Protein AF-A0A849RG76-F1 (afdb_monomer)

Structure (mmCIF, N/CA/C/O backbone):
data_AF-A0A849RG76-F1
#
_entry.id   AF-A0A849RG76-F1
#
loop_
_atom_site.group_PDB
_atom_site.id
_atom_site.type_symbol
_atom_site.label_atom_id
_atom_site.label_alt_id
_atom_site.label_comp_id
_atom_site.label_asym_id
_atom_site.label_entity_id
_atom_site.label_seq_id
_atom_site.pdbx_PDB_ins_code
_atom_site.Cartn_x
_atom_site.Cartn_y
_atom_site.Cartn_z
_atom_site.occupancy
_atom_site.B_iso_or_equiv
_atom_site.auth_seq_id
_atom_site.auth_comp_id
_atom_site.auth_asym_id
_atom_site.auth_atom_id
_atom_site.pdbx_PDB_model_num
ATOM 1 N N . ASN A 1 1 ? 36.071 19.895 9.319 1.00 78.94 1 ASN A N 1
ATOM 2 C CA . ASN A 1 1 ? 34.876 20.768 9.324 1.00 78.94 1 ASN A CA 1
ATOM 3 C C . ASN A 1 1 ? 34.116 20.577 10.643 1.00 78.94 1 ASN A C 1
ATOM 5 O O . ASN A 1 1 ? 33.453 19.562 10.797 1.00 78.94 1 ASN A O 1
ATOM 9 N N . LYS A 1 2 ? 34.276 21.481 11.624 1.00 87.88 2 LYS A N 1
ATOM 10 C CA . LYS A 1 2 ? 33.709 21.341 12.988 1.00 87.88 2 LYS A CA 1
ATOM 11 C C . LYS A 1 2 ? 32.174 21.415 13.015 1.00 87.88 2 LYS A C 1
ATOM 13 O O . LYS A 1 2 ? 31.546 20.744 13.826 1.00 87.88 2 LYS A O 1
ATOM 18 N N . LEU A 1 3 ? 31.584 22.165 12.085 1.00 92.88 3 LEU A N 1
ATOM 19 C CA . LEU A 1 3 ? 30.138 22.347 11.973 1.00 92.88 3 LEU A CA 1
ATOM 20 C C . LEU A 1 3 ? 29.416 21.043 11.601 1.00 92.88 3 LEU A C 1
ATOM 22 O O . LEU A 1 3 ? 28.392 20.712 12.187 1.00 92.88 3 LEU A O 1
ATOM 26 N N . TYR A 1 4 ? 29.995 20.261 10.685 1.00 94.56 4 TYR A N 1
ATOM 27 C CA . TYR A 1 4 ? 29.471 18.940 10.324 1.00 94.56 4 TYR A CA 1
ATOM 28 C C . TYR A 1 4 ? 29.367 18.009 11.540 1.00 94.56 4 TYR A C 1
ATOM 30 O O . TYR A 1 4 ? 28.341 17.363 11.746 1.00 94.56 4 TYR A O 1
ATOM 38 N N . TYR A 1 5 ? 30.410 17.970 12.375 1.00 94.25 5 TYR A N 1
ATOM 39 C CA . TYR A 1 5 ? 30.406 17.152 13.587 1.00 94.25 5 TYR A CA 1
ATOM 40 C C . TYR A 1 5 ? 29.338 17.618 14.578 1.00 94.25 5 TYR A C 1
ATOM 42 O O . TYR A 1 5 ? 28.605 16.782 15.097 1.00 94.25 5 TYR A O 1
ATOM 50 N N . ALA A 1 6 ? 29.187 18.932 14.774 1.00 94.88 6 ALA A N 1
ATOM 51 C CA . ALA A 1 6 ? 28.143 19.482 15.637 1.00 94.88 6 ALA A CA 1
ATOM 52 C C . ALA A 1 6 ? 26.729 19.071 15.176 1.00 94.88 6 ALA A C 1
ATOM 54 O O . ALA A 1 6 ? 25.943 18.576 15.982 1.00 94.88 6 ALA A O 1
ATOM 55 N N . PHE A 1 7 ? 26.421 19.179 13.877 1.00 96.19 7 PHE A N 1
ATOM 56 C CA . PHE A 1 7 ? 25.126 18.738 13.339 1.00 96.19 7 PHE A CA 1
ATOM 57 C C . PHE A 1 7 ? 24.915 17.227 13.437 1.00 96.19 7 PHE A C 1
ATOM 59 O O . PHE A 1 7 ? 23.801 16.775 13.704 1.00 96.19 7 PHE A O 1
ATOM 66 N N . ARG A 1 8 ? 25.975 16.432 13.256 1.00 95.81 8 ARG A N 1
ATOM 67 C CA . ARG A 1 8 ? 25.897 14.976 13.410 1.00 95.81 8 ARG A CA 1
ATOM 68 C C . ARG A 1 8 ? 25.533 14.581 14.840 1.00 95.81 8 ARG A C 1
ATOM 70 O O . ARG A 1 8 ? 24.670 13.724 15.026 1.00 95.81 8 ARG A O 1
ATOM 77 N N . GLU A 1 9 ? 26.165 15.195 15.840 1.00 96.12 9 GLU A N 1
ATOM 78 C CA . GLU A 1 9 ? 25.850 14.914 17.245 1.00 96.12 9 GLU A CA 1
ATOM 79 C C . GLU A 1 9 ? 24.453 15.432 17.627 1.00 96.12 9 GLU A C 1
ATOM 81 O O . GLU A 1 9 ? 23.701 14.714 18.283 1.00 96.12 9 GLU A O 1
ATOM 86 N N . LEU A 1 10 ? 24.029 16.597 17.120 1.00 96.56 10 LEU A N 1
ATOM 87 C CA . LEU A 1 10 ? 22.649 17.074 17.287 1.00 96.56 10 LEU A CA 1
ATOM 88 C C . LEU A 1 10 ? 21.622 16.080 16.712 1.00 96.56 10 LEU A C 1
ATOM 90 O O . LEU A 1 10 ? 20.618 15.769 17.353 1.00 96.56 10 LEU A O 1
ATOM 94 N N . GLY A 1 11 ? 21.892 15.522 15.527 1.00 96.69 11 GLY A N 1
ATOM 95 C CA . GLY A 1 11 ? 21.054 14.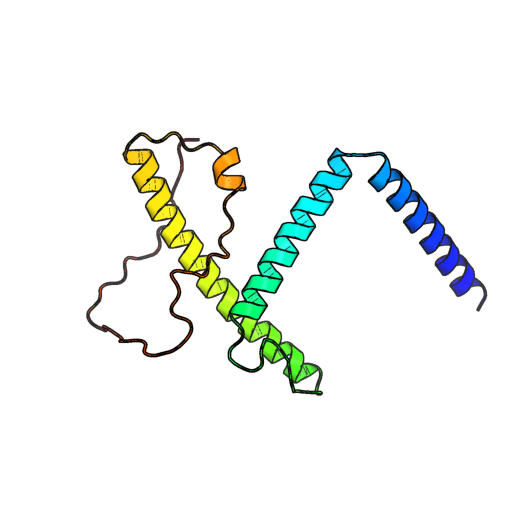485 14.922 1.00 96.69 11 GLY A CA 1
ATOM 96 C C . GLY A 1 11 ? 20.950 13.218 15.780 1.00 96.69 11 GLY A C 1
ATOM 97 O O . GLY A 1 11 ? 19.873 12.628 15.883 1.00 96.69 11 GLY A O 1
ATOM 98 N N . ARG A 1 12 ? 22.041 12.822 16.451 1.00 97.00 12 ARG A N 1
ATOM 99 C CA . ARG A 1 12 ? 22.042 11.699 17.404 1.00 97.00 12 ARG A CA 1
ATOM 100 C C . ARG A 1 12 ? 21.180 11.993 18.629 1.00 97.00 12 ARG A C 1
ATOM 102 O O . ARG A 1 12 ? 20.387 11.134 18.999 1.00 97.00 12 ARG A O 1
ATOM 109 N N . VAL A 1 13 ? 21.270 13.197 19.201 1.00 97.62 13 VAL A N 1
ATOM 110 C CA . VAL A 1 13 ? 20.418 13.617 20.331 1.00 97.62 13 VAL A CA 1
ATOM 111 C C . VAL A 1 13 ? 18.937 13.556 19.949 1.00 97.62 13 VAL A C 1
ATOM 113 O O . VAL A 1 13 ? 18.145 12.955 20.674 1.00 97.62 13 VAL A O 1
ATOM 116 N N . ASN A 1 14 ? 18.569 14.086 18.779 1.00 97.19 14 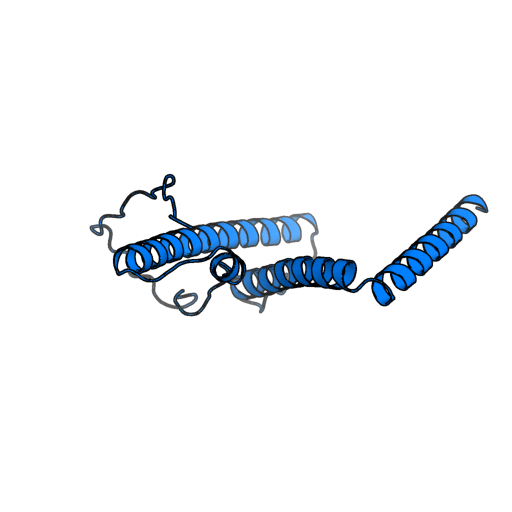ASN A N 1
ATOM 117 C CA . ASN A 1 14 ? 17.191 14.029 18.281 1.00 97.19 14 ASN A CA 1
ATOM 118 C C . ASN A 1 14 ? 16.698 12.587 18.095 1.00 97.19 14 ASN A C 1
ATOM 120 O O . ASN A 1 14 ? 15.579 12.263 18.492 1.00 97.19 14 ASN A O 1
ATOM 124 N N . ARG A 1 15 ? 17.539 11.701 17.541 1.00 96.75 15 ARG A N 1
ATOM 125 C CA . ARG A 1 15 ? 17.215 10.275 17.397 1.00 96.75 15 ARG A CA 1
ATOM 126 C C . ARG A 1 15 ? 16.998 9.608 18.755 1.00 96.75 15 ARG A C 1
ATOM 128 O O . ARG A 1 15 ? 16.029 8.873 18.906 1.00 96.75 15 ARG A O 1
ATOM 135 N N . THR A 1 16 ? 17.862 9.868 19.734 1.00 97.38 16 THR A N 1
ATOM 136 C CA . THR A 1 16 ? 17.722 9.316 21.089 1.00 97.38 16 THR A CA 1
ATOM 137 C C . THR A 1 16 ? 16.440 9.803 21.753 1.00 97.38 16 THR A C 1
ATOM 139 O O . THR A 1 16 ? 15.685 8.989 22.275 1.00 97.38 16 THR A O 1
ATOM 142 N N . LEU A 1 17 ? 16.138 11.103 21.676 1.00 97.44 17 LEU A N 1
ATOM 143 C CA . LEU A 1 17 ? 14.900 11.657 22.225 1.00 97.44 17 LEU A CA 1
ATOM 144 C C . LEU A 1 17 ? 13.662 11.025 21.575 1.00 97.44 17 LEU A C 1
ATOM 146 O O . LEU A 1 17 ? 12.712 10.676 22.271 1.00 97.44 17 LEU A O 1
ATOM 150 N N . PHE A 1 18 ? 13.680 10.846 20.252 1.00 96.50 18 PHE A N 1
ATOM 151 C CA . PHE A 1 18 ? 12.604 10.163 19.541 1.00 96.50 18 PHE A CA 1
ATOM 152 C C . PHE A 1 18 ? 12.453 8.703 19.985 1.00 96.50 18 PHE A C 1
ATOM 154 O O . PHE A 1 18 ? 11.337 8.271 20.249 1.00 96.50 18 PHE A O 1
ATOM 161 N N . LEU A 1 19 ? 13.551 7.952 20.117 1.00 96.69 19 LEU A N 1
ATOM 162 C CA . LEU A 1 19 ? 13.512 6.557 20.568 1.00 96.69 19 LEU A CA 1
ATOM 163 C C . LEU A 1 19 ? 12.962 6.429 21.992 1.00 96.69 19 LEU A C 1
ATOM 165 O O . LEU A 1 19 ? 12.139 5.555 22.247 1.00 96.69 19 LEU A O 1
ATOM 169 N N . LEU A 1 20 ? 13.361 7.319 22.904 1.00 97.00 20 LEU A N 1
ATOM 170 C CA . LEU A 1 20 ? 12.816 7.351 24.263 1.00 97.00 20 LEU A CA 1
ATOM 171 C C . LEU A 1 20 ? 11.309 7.636 24.253 1.00 97.00 20 LEU A C 1
ATOM 173 O O . LEU A 1 20 ? 10.555 6.941 24.931 1.00 97.00 20 LEU A O 1
ATOM 177 N N . LYS A 1 21 ? 10.854 8.594 23.433 1.00 96.12 21 LYS A N 1
ATOM 178 C CA . LYS A 1 21 ? 9.419 8.856 23.233 1.00 96.12 21 LYS A CA 1
ATOM 179 C C . LYS A 1 21 ? 8.694 7.635 22.671 1.00 96.12 21 LYS A C 1
ATOM 181 O O . LYS A 1 21 ? 7.669 7.248 23.209 1.00 96.12 21 LYS A O 1
ATOM 186 N N . TYR A 1 22 ? 9.246 6.993 21.646 1.00 95.75 22 TYR A N 1
ATOM 187 C CA . TYR A 1 22 ? 8.681 5.796 21.018 1.00 95.75 22 TYR A CA 1
ATOM 188 C C . TYR A 1 22 ? 8.538 4.606 21.985 1.00 95.75 22 TYR A C 1
ATOM 190 O O . TYR A 1 22 ? 7.569 3.843 21.928 1.00 95.75 22 TYR A O 1
ATOM 198 N N . ILE A 1 23 ? 9.508 4.429 22.886 1.00 95.50 23 ILE A N 1
ATOM 199 C CA . ILE A 1 23 ? 9.467 3.372 23.904 1.00 95.50 23 ILE A CA 1
ATOM 200 C C . ILE A 1 23 ? 8.437 3.699 24.994 1.00 95.50 23 ILE A C 1
ATOM 202 O O . ILE A 1 23 ? 7.761 2.789 25.468 1.00 95.50 23 ILE A O 1
ATOM 206 N N . ASN A 1 24 ? 8.293 4.968 25.372 1.00 96.88 24 ASN A N 1
ATOM 207 C CA . ASN A 1 24 ? 7.397 5.377 26.453 1.00 96.88 24 ASN A CA 1
ATOM 208 C C . ASN A 1 24 ? 5.929 5.553 26.018 1.00 96.88 24 ASN A C 1
ATOM 210 O O . ASN A 1 24 ? 5.025 5.349 26.821 1.00 96.88 24 ASN A O 1
ATOM 214 N N . ASP A 1 25 ? 5.682 5.936 24.765 1.00 97.19 25 ASP A N 1
ATOM 215 C CA . ASP A 1 25 ? 4.353 6.257 24.241 1.00 97.19 25 ASP A CA 1
ATOM 216 C C . ASP A 1 25 ? 3.815 5.128 23.346 1.00 97.19 25 ASP A C 1
ATOM 218 O O . ASP A 1 25 ? 4.305 4.867 22.241 1.00 97.19 25 ASP A O 1
ATOM 222 N N . VAL A 1 26 ? 2.783 4.442 23.842 1.00 96.44 26 VAL A N 1
ATOM 223 C CA . VAL A 1 26 ? 2.126 3.331 23.142 1.00 96.44 26 VAL A CA 1
ATOM 224 C C . VAL A 1 26 ? 1.316 3.812 21.936 1.00 96.44 26 VAL A C 1
ATOM 226 O O . VAL A 1 26 ? 1.289 3.123 20.917 1.00 96.44 26 VAL A O 1
ATOM 229 N N . GLU A 1 27 ? 0.684 4.981 22.008 1.00 96.38 27 GLU A N 1
ATOM 230 C CA . GLU A 1 27 ? -0.144 5.505 20.917 1.00 96.38 27 GLU A CA 1
ATOM 231 C C . GLU A 1 27 ? 0.726 5.992 19.755 1.00 96.38 27 GLU A C 1
ATOM 233 O O . GLU A 1 27 ? 0.448 5.689 18.588 1.00 96.38 27 GLU A O 1
ATOM 238 N N . LEU A 1 28 ? 1.861 6.630 20.065 1.00 95.44 28 LEU A N 1
ATOM 239 C CA . LEU A 1 28 ? 2.894 6.934 19.072 1.00 95.44 28 LEU A CA 1
ATOM 240 C C . LEU A 1 28 ? 3.363 5.657 18.363 1.00 95.44 28 LEU A C 1
ATOM 242 O O . LEU A 1 28 ? 3.465 5.618 17.134 1.00 95.44 28 LEU A O 1
ATOM 246 N N . ARG A 1 29 ? 3.616 4.590 19.128 1.00 95.81 29 ARG A N 1
ATOM 247 C CA . ARG A 1 29 ? 4.056 3.304 18.582 1.00 95.81 29 ARG A CA 1
ATOM 248 C C . ARG A 1 29 ? 3.009 2.664 17.676 1.00 95.81 29 ARG A C 1
ATOM 250 O O . ARG A 1 29 ? 3.357 2.229 16.581 1.00 95.81 29 ARG A O 1
ATOM 257 N N . LYS A 1 30 ? 1.741 2.621 18.097 1.00 94.38 30 LYS A N 1
ATOM 258 C CA . LYS A 1 30 ? 0.631 2.110 17.274 1.00 94.38 30 LYS A CA 1
ATOM 259 C C . LYS A 1 30 ? 0.516 2.877 15.961 1.00 94.38 30 LYS A C 1
ATOM 261 O O . LYS A 1 30 ? 0.395 2.258 14.909 1.00 94.38 30 LYS A O 1
ATOM 266 N N . THR A 1 31 ? 0.622 4.203 16.015 1.00 93.69 31 THR A N 1
ATOM 267 C CA . THR A 1 31 ? 0.566 5.071 14.831 1.00 93.69 31 THR A CA 1
ATOM 268 C C . THR A 1 31 ? 1.698 4.756 13.854 1.00 93.69 31 THR A C 1
ATOM 270 O O . THR A 1 31 ? 1.462 4.577 12.658 1.00 93.69 31 THR A O 1
ATOM 273 N N . ILE A 1 32 ? 2.928 4.631 14.360 1.00 93.88 32 ILE A N 1
ATOM 274 C CA . ILE A 1 32 ? 4.091 4.275 13.541 1.00 93.88 32 ILE A CA 1
ATOM 275 C C . ILE A 1 32 ? 3.924 2.878 12.946 1.00 93.88 32 ILE A C 1
ATOM 277 O O . ILE A 1 32 ? 4.102 2.722 11.743 1.00 93.88 32 ILE A O 1
ATOM 281 N N . HIS A 1 33 ? 3.518 1.882 13.737 1.00 93.56 33 HIS A N 1
ATOM 282 C CA . HIS A 1 33 ? 3.272 0.536 13.221 1.00 93.56 33 HIS A CA 1
ATOM 283 C C . HIS A 1 33 ? 2.171 0.504 12.161 1.00 93.56 33 HIS A C 1
ATOM 285 O O . HIS A 1 33 ? 2.343 -0.169 11.153 1.00 93.56 33 HIS A O 1
ATOM 291 N N . ALA A 1 34 ? 1.080 1.253 12.323 1.00 91.19 34 ALA A N 1
ATOM 292 C CA . ALA A 1 34 ? 0.034 1.335 11.306 1.00 91.19 34 ALA A CA 1
ATOM 293 C C . ALA A 1 34 ? 0.573 1.906 9.979 1.00 91.19 34 ALA A C 1
ATOM 295 O O . ALA A 1 34 ? 0.308 1.356 8.907 1.00 91.19 34 ALA A O 1
ATOM 296 N N . ALA A 1 35 ? 1.380 2.971 10.040 1.00 91.88 35 ALA A N 1
ATOM 297 C CA . ALA A 1 35 ? 2.012 3.562 8.860 1.00 91.88 35 ALA A CA 1
ATOM 298 C C . ALA A 1 35 ? 3.050 2.627 8.208 1.00 91.88 35 ALA A C 1
ATOM 300 O O . ALA A 1 35 ? 3.103 2.513 6.977 1.00 91.88 35 ALA A O 1
ATOM 301 N N . THR A 1 36 ? 3.846 1.933 9.024 1.00 93.88 36 THR A N 1
ATOM 302 C CA . THR A 1 36 ? 4.812 0.926 8.574 1.00 93.88 36 THR A CA 1
ATOM 303 C C . THR A 1 36 ? 4.105 -0.241 7.898 1.00 93.88 36 THR A C 1
ATOM 305 O O . THR A 1 36 ? 4.402 -0.513 6.741 1.00 93.88 36 THR A O 1
ATOM 308 N N . ASN A 1 37 ? 3.100 -0.842 8.540 1.00 92.81 37 ASN A N 1
ATOM 309 C CA . ASN A 1 37 ? 2.326 -1.956 7.989 1.00 92.81 37 ASN A CA 1
ATOM 310 C C . ASN A 1 37 ? 1.701 -1.602 6.635 1.00 92.81 37 ASN A C 1
ATOM 312 O O . ASN A 1 37 ? 1.712 -2.416 5.717 1.00 92.81 37 ASN A O 1
ATOM 316 N N . LYS A 1 38 ? 1.183 -0.375 6.475 1.00 90.88 38 LYS A N 1
ATOM 317 C CA . LYS A 1 38 ? 0.656 0.097 5.186 1.00 90.88 38 LYS A CA 1
ATOM 318 C C . LYS A 1 38 ? 1.740 0.121 4.103 1.00 90.88 38 LYS A C 1
ATOM 320 O O . LYS A 1 38 ? 1.486 -0.296 2.976 1.00 90.88 38 LYS A O 1
ATOM 325 N N . SER A 1 39 ? 2.929 0.614 4.444 1.00 93.44 39 SER A N 1
ATOM 326 C CA . SER A 1 39 ? 4.056 0.720 3.511 1.00 93.44 39 SER A CA 1
ATOM 327 C C . SER A 1 39 ? 4.638 -0.652 3.160 1.00 93.44 39 SER A C 1
ATOM 329 O O . SER A 1 39 ? 4.925 -0.910 1.996 1.00 93.44 39 SER A O 1
ATOM 331 N N . GLU A 1 40 ? 4.766 -1.545 4.141 1.00 94.56 40 GLU A N 1
ATOM 332 C CA . GLU A 1 40 ? 5.225 -2.926 3.954 1.00 94.56 40 GLU A CA 1
ATOM 333 C C . GLU A 1 40 ? 4.240 -3.725 3.103 1.00 94.56 40 GLU A C 1
ATOM 335 O O . GLU A 1 40 ? 4.635 -4.282 2.084 1.00 94.56 40 GLU A O 1
ATOM 340 N N . ALA A 1 41 ? 2.943 -3.678 3.421 1.00 94.25 41 ALA A N 1
ATOM 341 C CA . ALA A 1 41 ? 1.925 -4.369 2.636 1.00 94.25 41 ALA A CA 1
ATOM 342 C C . ALA A 1 41 ? 1.866 -3.868 1.182 1.00 94.25 41 ALA 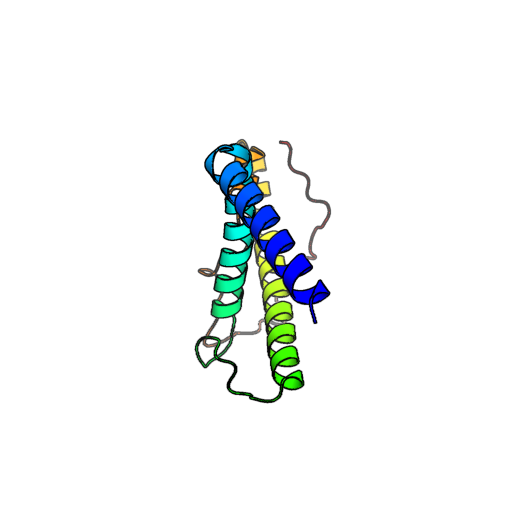A C 1
ATOM 344 O O . ALA A 1 41 ? 1.653 -4.661 0.263 1.00 94.25 41 ALA A O 1
ATOM 345 N N . PHE A 1 42 ? 2.082 -2.567 0.958 1.00 94.19 42 PHE A N 1
ATOM 346 C CA . PHE A 1 42 ? 2.213 -2.019 -0.390 1.00 94.19 42 PHE A CA 1
ATOM 347 C C . PHE A 1 42 ? 3.482 -2.519 -1.094 1.00 94.19 42 PHE A C 1
ATOM 349 O O . PHE A 1 42 ? 3.401 -2.936 -2.246 1.00 94.19 42 PHE A O 1
ATOM 356 N N . ASN A 1 43 ? 4.636 -2.526 -0.423 1.00 92.69 43 ASN A N 1
ATOM 357 C CA . ASN A 1 43 ? 5.886 -3.025 -1.003 1.00 92.69 43 ASN A CA 1
ATOM 358 C C . ASN A 1 43 ? 5.787 -4.512 -1.369 1.00 92.69 43 ASN A C 1
ATOM 360 O O . ASN A 1 43 ? 6.134 -4.880 -2.490 1.00 92.69 43 ASN A O 1
ATOM 364 N N . ASP A 1 44 ? 5.229 -5.340 -0.485 1.00 93.06 44 ASP A N 1
ATOM 365 C CA . ASP A 1 44 ? 4.975 -6.762 -0.737 1.00 93.06 44 ASP A CA 1
ATOM 366 C C . ASP A 1 44 ? 4.028 -6.966 -1.926 1.00 93.06 44 ASP A C 1
ATOM 368 O O . ASP A 1 44 ? 4.156 -7.915 -2.703 1.00 93.06 44 ASP A O 1
ATOM 372 N N . PHE A 1 45 ? 3.041 -6.082 -2.075 1.00 94.44 45 PHE A N 1
ATOM 373 C CA . PHE A 1 45 ? 2.103 -6.108 -3.190 1.00 94.44 45 PHE A CA 1
ATOM 374 C C . PHE A 1 45 ? 2.766 -5.711 -4.513 1.00 94.44 45 PHE A C 1
ATOM 376 O O . PHE A 1 45 ? 2.585 -6.397 -5.517 1.00 94.44 45 PHE A O 1
ATOM 383 N N . VAL A 1 46 ? 3.578 -4.653 -4.513 1.00 93.19 46 VAL A N 1
ATOM 384 C CA . VAL A 1 46 ? 4.350 -4.198 -5.678 1.00 93.19 46 VAL A CA 1
ATOM 385 C C . VAL A 1 46 ? 5.385 -5.245 -6.092 1.00 93.19 46 VAL A C 1
ATOM 387 O O . VAL A 1 46 ? 5.536 -5.511 -7.285 1.00 93.19 46 VAL A O 1
ATOM 390 N N . GLN A 1 47 ? 6.063 -5.883 -5.136 1.00 91.44 47 GLN A N 1
ATOM 391 C CA . GLN A 1 47 ? 6.982 -6.985 -5.416 1.00 91.44 47 GLN A CA 1
ATOM 392 C C . GLN A 1 47 ? 6.240 -8.184 -6.012 1.00 91.44 47 GLN A C 1
ATOM 394 O O . GLN A 1 47 ? 6.700 -8.767 -6.991 1.00 91.44 47 GLN A O 1
ATOM 399 N N . TRP A 1 48 ? 5.063 -8.522 -5.474 1.00 92.19 48 TRP A N 1
ATOM 400 C CA . TRP A 1 48 ? 4.232 -9.583 -6.036 1.00 92.19 48 TRP A CA 1
ATOM 401 C C . TRP A 1 48 ? 3.717 -9.249 -7.439 1.00 92.19 48 TRP A C 1
ATOM 403 O O . TRP A 1 48 ? 3.593 -10.155 -8.245 1.00 92.19 48 TRP A O 1
ATOM 413 N N . LEU A 1 49 ? 3.426 -7.992 -7.770 1.00 91.38 49 LEU A N 1
ATOM 414 C CA . LEU A 1 49 ? 2.995 -7.617 -9.123 1.00 91.38 49 LEU A CA 1
ATOM 415 C C . LEU A 1 49 ? 4.125 -7.626 -10.151 1.00 91.38 49 LEU A C 1
ATOM 417 O O . LEU A 1 49 ? 3.863 -7.756 -11.346 1.00 91.38 49 LEU A O 1
ATOM 421 N N . PHE A 1 50 ? 5.371 -7.504 -9.700 1.00 88.75 50 PHE A N 1
ATOM 422 C CA . PHE A 1 50 ? 6.523 -7.419 -10.581 1.00 88.75 50 PHE A CA 1
ATOM 423 C C . PHE A 1 50 ? 6.624 -8.665 -11.472 1.00 88.75 50 PHE A C 1
ATOM 425 O O . PHE A 1 50 ? 6.647 -9.793 -10.982 1.00 88.75 50 PHE A O 1
ATOM 432 N N . PHE A 1 51 ? 6.667 -8.497 -12.791 1.00 77.31 51 PHE A N 1
ATOM 433 C CA . PHE A 1 51 ? 6.675 -9.625 -13.724 1.00 77.31 51 PHE A CA 1
ATOM 434 C C . PHE A 1 51 ? 8.101 -10.149 -13.958 1.00 77.31 51 PHE A C 1
ATOM 436 O O . PHE A 1 51 ? 8.928 -9.448 -14.535 1.00 77.31 51 PHE A O 1
ATOM 443 N N . GLY A 1 52 ? 8.373 -11.390 -13.536 1.00 71.25 52 GLY A N 1
ATOM 444 C CA . GLY A 1 52 ? 9.685 -12.040 -13.676 1.00 71.25 52 GLY A CA 1
ATOM 445 C C . GLY A 1 52 ? 10.762 -11.512 -12.713 1.00 71.25 52 GLY A C 1
ATOM 446 O O . GLY A 1 52 ? 10.695 -10.389 -12.228 1.00 71.25 52 GLY A O 1
ATOM 447 N N . GLY A 1 53 ? 11.763 -12.341 -12.400 1.00 68.31 53 GLY A N 1
ATOM 448 C CA . GLY A 1 53 ? 12.938 -11.926 -11.618 1.00 68.31 53 GLY A CA 1
ATOM 449 C C . GLY A 1 53 ? 12.690 -11.578 -10.142 1.00 68.31 53 GLY A C 1
ATOM 450 O O . GLY A 1 53 ? 13.513 -10.880 -9.567 1.00 68.31 53 GLY A O 1
ATOM 451 N N . ASP A 1 54 ? 11.580 -12.010 -9.532 1.00 71.38 54 ASP A N 1
ATOM 452 C CA . ASP A 1 54 ? 11.263 -11.842 -8.095 1.00 71.38 54 ASP A CA 1
ATOM 453 C C . ASP A 1 54 ? 11.345 -10.399 -7.545 1.00 71.38 54 ASP A C 1
ATOM 455 O O . ASP A 1 54 ? 11.553 -10.169 -6.350 1.00 71.38 54 ASP A O 1
ATOM 459 N N . GLY A 1 55 ? 11.154 -9.403 -8.418 1.00 70.44 55 GLY A N 1
ATOM 460 C CA . GLY A 1 55 ? 11.283 -7.983 -8.068 1.00 70.44 55 GLY A CA 1
ATOM 461 C C . GLY A 1 55 ? 12.709 -7.432 -8.160 1.00 70.44 55 GLY A C 1
ATOM 462 O O . GLY A 1 55 ? 12.951 -6.287 -7.775 1.00 70.44 55 GLY A O 1
ATOM 463 N N . ILE A 1 56 ? 13.658 -8.215 -8.676 1.00 78.75 56 ILE A N 1
ATOM 464 C CA . ILE A 1 56 ? 15.042 -7.800 -8.888 1.00 78.75 56 ILE A CA 1
ATOM 465 C C . ILE A 1 56 ? 15.124 -6.956 -10.159 1.00 78.75 56 ILE A C 1
ATOM 467 O O . ILE A 1 56 ? 14.864 -7.412 -11.272 1.00 78.75 56 ILE A O 1
ATOM 471 N N . ILE A 1 57 ? 15.553 -5.707 -9.995 1.00 82.19 57 ILE A N 1
ATOM 472 C CA . ILE A 1 57 ? 15.856 -4.823 -11.116 1.00 82.19 57 ILE A CA 1
ATOM 473 C C . ILE A 1 57 ? 17.289 -5.120 -11.569 1.00 82.19 57 ILE A C 1
ATOM 475 O O . ILE A 1 57 ? 18.244 -4.674 -10.939 1.00 82.19 57 ILE A O 1
ATOM 479 N N . ALA A 1 58 ? 17.433 -5.880 -12.657 1.00 78.88 58 ALA A N 1
ATOM 480 C CA . ALA A 1 58 ? 18.736 -6.276 -13.210 1.00 78.88 58 ALA A CA 1
ATOM 481 C C . ALA A 1 58 ? 19.541 -5.105 -13.812 1.00 78.88 58 ALA A C 1
ATOM 483 O O . ALA A 1 58 ? 20.741 -5.218 -14.049 1.00 78.88 58 ALA A O 1
ATOM 484 N N . GLU A 1 59 ? 18.881 -3.977 -14.061 1.00 80.75 59 GLU A N 1
ATOM 485 C CA . GLU A 1 59 ? 19.468 -2.799 -14.688 1.00 80.75 59 GLU A CA 1
ATOM 486 C C . GLU A 1 59 ? 20.315 -1.981 -13.699 1.00 80.75 59 GLU A C 1
ATOM 488 O O . GLU A 1 59 ? 19.874 -1.683 -12.587 1.00 80.75 59 GLU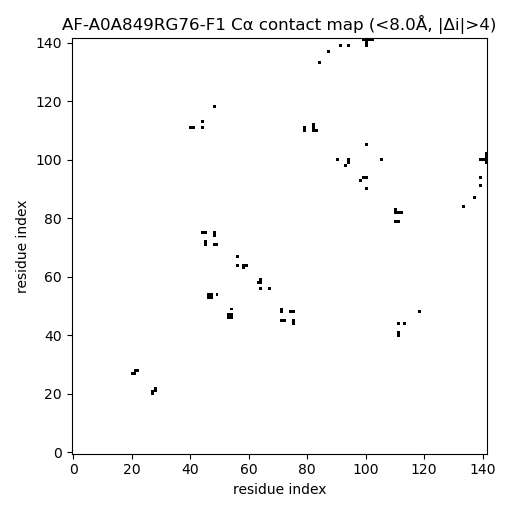 A O 1
ATOM 493 N N . ASN A 1 60 ? 21.516 -1.561 -14.109 1.00 84.62 60 ASN A N 1
ATOM 494 C CA . ASN A 1 60 ? 22.442 -0.779 -13.275 1.00 84.62 60 ASN A CA 1
ATOM 495 C C . ASN A 1 60 ? 22.311 0.738 -13.526 1.00 84.62 60 ASN A C 1
ATOM 497 O O . ASN A 1 60 ? 22.795 1.580 -12.766 1.00 84.62 60 ASN A O 1
ATOM 501 N N . ILE A 1 61 ? 21.600 1.124 -14.582 1.00 92.44 61 ILE A N 1
ATOM 502 C CA . ILE A 1 61 ? 21.386 2.522 -14.929 1.00 92.44 61 ILE A CA 1
ATOM 503 C C . ILE A 1 61 ? 20.240 3.121 -14.097 1.00 92.44 61 ILE A C 1
ATOM 505 O O . ILE A 1 61 ? 19.074 2.742 -14.208 1.00 92.44 61 ILE A O 1
ATOM 509 N N . ARG A 1 62 ? 20.550 4.147 -13.289 1.00 87.94 62 ARG A N 1
ATOM 510 C CA . ARG A 1 62 ? 19.595 4.783 -12.354 1.00 87.94 62 ARG A CA 1
ATOM 511 C C . ARG A 1 62 ? 18.290 5.262 -12.989 1.00 87.94 62 ARG A C 1
ATOM 513 O O . ARG A 1 62 ? 17.244 5.185 -12.346 1.00 87.94 62 ARG A O 1
ATOM 520 N N . HIS A 1 63 ? 18.333 5.820 -14.198 1.00 91.69 63 HIS A N 1
ATOM 521 C CA . HIS A 1 63 ? 17.118 6.334 -14.835 1.00 91.69 63 HIS A CA 1
ATOM 522 C C . HIS A 1 63 ? 16.214 5.206 -15.346 1.00 91.69 63 HIS A C 1
ATOM 524 O O . HIS A 1 63 ? 14.995 5.332 -15.249 1.00 91.69 63 HIS A O 1
ATOM 530 N N . GLU A 1 64 ? 16.789 4.090 -15.790 1.00 89.81 64 GLU A N 1
ATOM 531 C CA . GLU A 1 6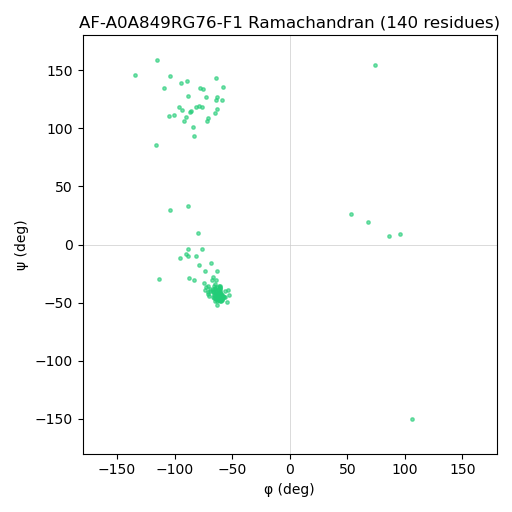4 ? 16.042 2.897 -16.184 1.00 89.81 64 GLU A CA 1
ATOM 532 C C . GLU A 1 64 ? 15.430 2.190 -14.966 1.00 89.81 64 GLU A C 1
ATOM 534 O O . GLU A 1 64 ? 14.235 1.899 -14.969 1.00 89.81 64 GLU A O 1
ATOM 539 N N . GLN A 1 65 ? 16.171 2.063 -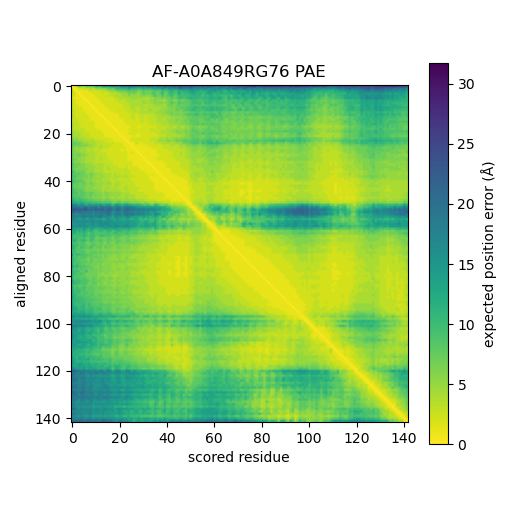13.854 1.00 89.25 65 GLN A N 1
ATOM 540 C CA . GLN A 1 65 ? 15.615 1.572 -12.581 1.00 89.25 65 GLN A CA 1
ATOM 541 C C . GLN A 1 65 ? 14.364 2.364 -12.162 1.00 89.25 65 GLN A C 1
ATOM 543 O O . GLN A 1 65 ? 13.351 1.794 -11.757 1.00 89.25 65 GLN A O 1
ATOM 548 N N . ARG A 1 66 ? 14.400 3.698 -12.298 1.00 90.81 66 ARG A N 1
ATOM 549 C CA . ARG A 1 66 ? 13.242 4.554 -11.992 1.00 90.81 66 ARG A CA 1
ATOM 550 C C . ARG A 1 66 ? 12.059 4.302 -12.921 1.00 90.81 66 ARG A C 1
ATOM 552 O O . ARG A 1 66 ? 10.929 4.394 -12.451 1.00 90.81 66 ARG A O 1
ATOM 559 N N . LYS A 1 67 ? 12.284 4.0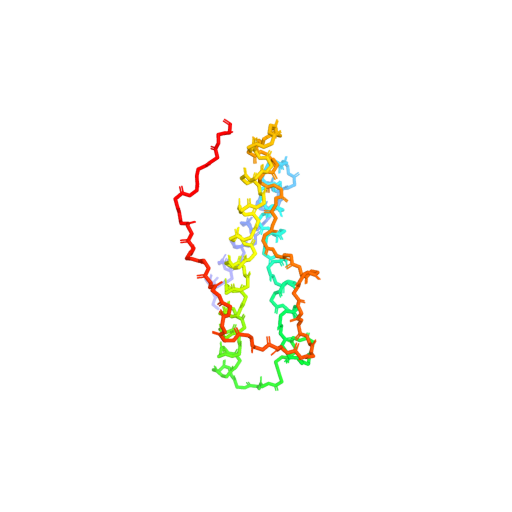33 -14.212 1.00 91.38 67 LYS A N 1
ATOM 560 C CA . LYS A 1 67 ? 11.200 3.709 -15.154 1.00 91.38 67 LYS A CA 1
ATOM 561 C C . LYS A 1 67 ? 10.509 2.416 -14.738 1.00 91.38 67 LYS A C 1
ATOM 563 O O . LYS A 1 67 ? 9.294 2.417 -14.583 1.00 91.38 67 LYS A O 1
ATOM 568 N N . VAL A 1 68 ? 11.289 1.372 -14.464 1.00 90.25 68 VAL A N 1
ATOM 569 C CA . VAL A 1 68 ? 10.787 0.071 -13.999 1.00 90.25 68 VAL A CA 1
ATOM 570 C C . VAL A 1 68 ? 9.922 0.231 -12.744 1.00 90.25 68 VAL A C 1
ATOM 572 O O . VAL A 1 68 ? 8.781 -0.225 -12.723 1.00 90.25 68 VAL A O 1
ATOM 575 N N . ILE A 1 69 ? 10.410 0.962 -11.734 1.00 91.00 69 ILE A N 1
ATOM 576 C CA . ILE A 1 69 ? 9.650 1.231 -10.500 1.00 91.00 69 ILE A CA 1
ATOM 577 C C . ILE A 1 69 ? 8.340 1.968 -10.808 1.00 91.00 69 ILE A C 1
ATOM 579 O O . ILE A 1 69 ? 7.278 1.569 -10.335 1.00 91.00 69 ILE A O 1
ATOM 583 N N . LYS A 1 70 ? 8.392 3.033 -11.618 1.00 93.19 70 LYS A N 1
ATOM 584 C CA . LYS A 1 70 ? 7.206 3.836 -11.951 1.00 93.19 70 LYS A CA 1
ATOM 585 C C . LYS A 1 70 ? 6.150 3.035 -12.707 1.00 93.19 70 LYS A C 1
ATOM 587 O O . LYS A 1 70 ? 4.972 3.158 -12.387 1.00 93.19 70 LYS A O 1
ATOM 592 N N . TYR A 1 71 ? 6.553 2.220 -13.679 1.00 92.81 71 TYR A N 1
ATOM 593 C CA . TYR A 1 71 ? 5.618 1.375 -14.420 1.00 92.81 71 TYR A CA 1
ATOM 594 C C . TYR A 1 71 ? 5.007 0.297 -13.530 1.00 92.81 71 TYR A C 1
ATOM 596 O O . TYR A 1 71 ? 3.799 0.087 -13.584 1.00 92.81 71 TYR A O 1
ATOM 604 N N . ASN A 1 72 ? 5.794 -0.313 -12.640 1.00 92.75 72 ASN A N 1
ATOM 605 C CA . ASN A 1 72 ? 5.246 -1.275 -11.690 1.00 92.75 72 ASN A CA 1
ATOM 606 C C . ASN A 1 72 ? 4.250 -0.614 -10.717 1.00 92.75 72 ASN A C 1
ATOM 608 O O . ASN A 1 72 ? 3.184 -1.158 -10.447 1.00 92.75 72 ASN A O 1
ATOM 612 N N . HIS A 1 73 ? 4.538 0.606 -10.249 1.00 94.69 73 HIS A N 1
ATOM 613 C CA . HIS A 1 73 ? 3.599 1.380 -9.430 1.00 94.69 73 HIS A CA 1
ATOM 614 C C . HIS A 1 73 ? 2.315 1.736 -10.189 1.00 94.69 73 HIS A C 1
ATOM 616 O O . HIS A 1 73 ? 1.238 1.733 -9.596 1.00 94.69 73 HIS A O 1
ATOM 622 N N . LEU A 1 74 ? 2.402 2.028 -11.491 1.00 96.00 74 LEU A N 1
ATOM 623 C CA . LEU A 1 74 ? 1.222 2.267 -12.321 1.00 96.00 74 LEU A CA 1
ATOM 624 C C . LEU A 1 74 ? 0.329 1.021 -12.369 1.00 96.00 74 LEU A C 1
ATOM 626 O O . LEU A 1 74 ? -0.868 1.127 -12.111 1.00 96.00 74 LEU A O 1
ATOM 630 N N . VAL A 1 75 ? 0.911 -0.156 -12.620 1.00 93.56 75 VAL A N 1
ATOM 631 C CA . VAL A 1 75 ? 0.186 -1.438 -12.585 1.00 93.56 75 VAL A CA 1
ATOM 632 C C . VAL A 1 75 ? -0.422 -1.687 -11.205 1.00 93.56 75 VAL A C 1
ATOM 634 O O . VAL A 1 75 ? -1.604 -2.013 -11.110 1.00 93.56 75 VAL A O 1
ATOM 637 N N . ALA A 1 76 ? 0.335 -1.444 -10.133 1.00 95.19 76 ALA A N 1
ATOM 638 C CA . ALA A 1 76 ? -0.164 -1.573 -8.769 1.00 95.19 76 ALA A CA 1
ATOM 639 C C . ALA A 1 76 ? -1.376 -0.685 -8.497 1.00 95.19 76 ALA A C 1
ATOM 641 O O . ALA A 1 76 ? -2.371 -1.168 -7.964 1.00 95.19 76 ALA A O 1
ATOM 642 N N . ASN A 1 77 ? -1.339 0.577 -8.919 1.00 96.19 77 ASN A N 1
ATOM 643 C CA . ASN A 1 77 ? -2.464 1.490 -8.751 1.00 96.19 77 ASN A CA 1
ATOM 644 C C . ASN A 1 77 ? -3.699 1.050 -9.549 1.00 96.19 77 ASN A C 1
ATOM 646 O O . ASN A 1 77 ? -4.810 1.147 -9.032 1.00 96.19 77 ASN A O 1
ATOM 650 N N . MET A 1 78 ? -3.523 0.526 -10.768 1.00 94.81 78 MET A N 1
ATOM 651 C CA . MET A 1 78 ? -4.635 -0.012 -11.564 1.00 94.81 78 MET A CA 1
ATOM 652 C C . MET A 1 78 ? -5.294 -1.213 -10.876 1.00 94.81 78 MET A C 1
ATOM 654 O O . MET A 1 78 ? -6.518 -1.283 -10.777 1.00 94.81 78 MET A O 1
ATOM 658 N N . VAL A 1 79 ? -4.491 -2.131 -10.338 1.00 94.88 79 VAL A N 1
ATOM 659 C CA . VAL A 1 79 ? -4.996 -3.312 -9.625 1.00 94.88 79 VAL A CA 1
ATOM 660 C C . VAL A 1 79 ? -5.647 -2.916 -8.295 1.00 94.88 79 VAL A C 1
ATOM 662 O O . VAL A 1 79 ? -6.704 -3.436 -7.950 1.00 94.88 79 VAL A O 1
ATOM 665 N N . ILE A 1 80 ? -5.065 -1.961 -7.561 1.00 95.88 80 ILE A N 1
ATOM 666 C CA . ILE A 1 80 ? -5.656 -1.402 -6.335 1.00 95.88 80 ILE A CA 1
ATOM 667 C C . ILE A 1 80 ? -7.023 -0.795 -6.639 1.00 95.88 80 ILE A C 1
ATOM 669 O O . ILE A 1 80 ? -7.972 -1.065 -5.910 1.00 95.88 80 ILE A O 1
ATOM 673 N N . LEU A 1 81 ? -7.145 -0.017 -7.717 1.00 94.44 81 LEU A N 1
ATOM 674 C CA . LEU A 1 81 ? -8.419 0.566 -8.127 1.00 94.44 81 LEU A CA 1
ATOM 675 C C . LEU A 1 81 ? -9.461 -0.519 -8.424 1.00 94.44 81 LEU A C 1
ATOM 677 O O . LEU A 1 81 ? -10.585 -0.432 -7.934 1.00 94.44 81 LEU A O 1
ATOM 681 N N . HIS A 1 82 ? -9.077 -1.563 -9.164 1.00 92.88 82 HIS A N 1
ATOM 682 C CA . HIS A 1 82 ? -9.950 -2.706 -9.424 1.00 92.88 82 HIS A CA 1
ATOM 683 C C . HIS A 1 82 ? -10.402 -3.386 -8.122 1.00 92.88 82 HIS A C 1
ATOM 685 O O . HIS A 1 82 ? -11.597 -3.611 -7.927 1.00 92.88 82 HIS A O 1
ATOM 691 N N . ASN A 1 83 ? -9.469 -3.650 -7.204 1.00 94.75 83 ASN A N 1
ATOM 692 C CA . ASN A 1 83 ? -9.762 -4.270 -5.915 1.00 94.75 83 ASN A CA 1
ATOM 693 C C . ASN A 1 83 ? -10.716 -3.415 -5.080 1.00 94.75 83 ASN A C 1
ATOM 695 O O . ASN A 1 83 ? -11.712 -3.935 -4.589 1.00 94.75 83 ASN A O 1
ATOM 699 N N . VAL A 1 84 ? -10.455 -2.110 -4.957 1.00 93.56 84 VAL A N 1
ATOM 700 C CA . VAL A 1 84 ? -11.335 -1.181 -4.235 1.00 93.56 84 VAL A CA 1
ATOM 701 C C . VAL A 1 84 ? -12.724 -1.169 -4.862 1.00 93.56 84 VAL A C 1
ATOM 703 O O . VAL A 1 84 ? -13.706 -1.287 -4.141 1.00 93.56 84 VAL A O 1
ATOM 706 N N . HIS A 1 85 ? -12.827 -1.087 -6.189 1.00 92.50 85 HIS A N 1
ATOM 707 C CA . HIS A 1 85 ? -14.120 -1.077 -6.864 1.00 92.50 85 HIS A CA 1
ATOM 708 C C . HIS A 1 85 ? -14.932 -2.354 -6.585 1.00 92.50 85 HIS A C 1
ATOM 710 O O . HIS A 1 85 ? -16.091 -2.265 -6.177 1.00 92.50 85 HIS A O 1
ATOM 716 N N . GLN A 1 86 ? -14.325 -3.536 -6.735 1.00 91.69 86 GLN A N 1
ATOM 717 C CA . GLN A 1 86 ? -15.002 -4.808 -6.457 1.00 91.69 86 GLN A CA 1
ATOM 718 C C . GLN A 1 86 ? -15.359 -4.960 -4.974 1.00 91.69 86 GLN A C 1
ATOM 720 O O . GLN A 1 86 ? -16.480 -5.344 -4.646 1.00 91.69 86 GLN A O 1
ATOM 725 N N . MET A 1 87 ? -14.442 -4.603 -4.069 1.00 92.81 87 MET A N 1
ATOM 726 C CA . MET A 1 87 ? -14.692 -4.633 -2.626 1.00 92.81 87 MET A CA 1
ATOM 727 C C . MET A 1 87 ? -15.856 -3.718 -2.247 1.00 92.81 87 MET A C 1
ATOM 729 O O . MET A 1 87 ? -16.736 -4.141 -1.508 1.00 92.81 87 MET A O 1
ATOM 733 N N . THR A 1 88 ? -15.910 -2.503 -2.792 1.00 92.50 88 THR A N 1
ATOM 734 C CA . THR A 1 88 ? -17.012 -1.562 -2.564 1.00 92.50 88 THR A CA 1
ATOM 735 C C . THR A 1 88 ? -18.353 -2.135 -3.024 1.00 92.50 88 THR A C 1
ATOM 737 O O . THR A 1 88 ? -19.335 -2.019 -2.293 1.00 92.50 88 THR A O 1
ATOM 740 N N . LYS A 1 89 ? -18.406 -2.803 -4.189 1.00 91.88 89 LYS A N 1
ATOM 741 C CA . LYS A 1 89 ? -19.631 -3.468 -4.670 1.00 91.88 89 LYS A CA 1
ATOM 742 C C . LYS A 1 89 ? -20.101 -4.555 -3.701 1.00 91.88 89 LYS A C 1
ATOM 744 O O . LYS A 1 89 ? -21.270 -4.564 -3.324 1.00 91.88 89 LYS A O 1
ATOM 749 N N . VAL A 1 90 ? -19.193 -5.434 -3.273 1.00 92.50 90 VAL A N 1
ATOM 750 C CA . VAL A 1 90 ? -19.514 -6.529 -2.342 1.00 92.50 90 VAL A CA 1
ATOM 751 C C . VAL A 1 90 ? -19.945 -5.986 -0.981 1.00 92.50 90 VAL A C 1
ATOM 753 O O . VAL A 1 90 ? -20.970 -6.404 -0.457 1.00 92.50 90 VAL A O 1
ATOM 756 N N . LEU A 1 91 ? -19.222 -5.008 -0.430 1.00 93.00 91 LEU A N 1
ATOM 757 C CA . LEU A 1 91 ? -19.575 -4.388 0.848 1.00 93.00 91 LEU A CA 1
ATOM 758 C C . LEU A 1 91 ? -20.956 -3.729 0.789 1.00 93.00 91 LEU A C 1
ATOM 760 O O . LEU A 1 91 ? -21.747 -3.892 1.714 1.00 93.00 91 LEU A O 1
ATOM 764 N N . LYS A 1 92 ? -21.289 -3.025 -0.300 1.00 91.88 92 LYS A N 1
ATOM 765 C CA . LYS A 1 92 ? -22.614 -2.407 -0.430 1.00 91.88 92 LYS A CA 1
ATOM 766 C C . LYS A 1 92 ? -23.725 -3.452 -0.548 1.00 91.88 92 LYS A C 1
ATOM 768 O O . LYS A 1 92 ? -24.778 -3.268 0.054 1.00 91.88 92 LYS A O 1
ATOM 773 N N . ALA A 1 93 ? -23.487 -4.554 -1.262 1.00 92.81 93 ALA A N 1
ATOM 774 C CA . ALA A 1 93 ? -24.422 -5.678 -1.298 1.00 92.81 93 ALA A CA 1
ATOM 775 C C . ALA A 1 93 ? -24.654 -6.259 0.108 1.00 92.81 93 ALA A C 1
ATOM 777 O O . ALA A 1 93 ? -25.799 -6.382 0.527 1.00 92.81 93 ALA A O 1
ATOM 778 N N . MET A 1 94 ? -23.587 -6.481 0.885 1.00 93.50 94 MET A N 1
ATOM 779 C CA . MET A 1 94 ? -23.694 -6.950 2.273 1.00 93.50 94 MET A CA 1
ATOM 780 C C . MET A 1 94 ? -24.472 -5.969 3.166 1.00 93.50 94 MET A C 1
ATOM 782 O O . MET A 1 94 ? -25.300 -6.385 3.971 1.00 93.50 94 MET A O 1
ATOM 786 N N . GLN A 1 95 ? -24.257 -4.660 3.020 1.00 92.38 95 GLN A N 1
ATOM 787 C CA . GLN A 1 95 ? -25.042 -3.666 3.758 1.00 92.38 95 GLN A CA 1
ATOM 788 C C . GLN A 1 95 ? -26.535 -3.747 3.408 1.00 92.38 95 GLN A C 1
ATOM 790 O O . GLN A 1 95 ? -27.378 -3.700 4.301 1.00 92.38 95 GLN A O 1
ATOM 795 N N . ASN A 1 96 ? -26.865 -3.922 2.125 1.00 92.19 96 ASN A N 1
ATOM 796 C CA . ASN A 1 96 ? -28.249 -4.073 1.666 1.00 92.19 96 ASN A CA 1
ATOM 797 C C . ASN A 1 96 ? -28.897 -5.380 2.160 1.00 92.19 96 ASN A C 1
ATOM 799 O O . ASN A 1 96 ? -30.110 -5.429 2.342 1.00 92.19 96 ASN A O 1
ATOM 803 N N . GLU A 1 97 ? -28.101 -6.422 2.404 1.00 94.69 97 GLU A N 1
ATOM 804 C CA . GLU A 1 97 ? -28.535 -7.681 3.029 1.00 94.69 97 GLU A CA 1
ATOM 805 C C . GLU A 1 97 ? -28.738 -7.564 4.554 1.00 94.69 97 GLU A C 1
ATOM 807 O O . GLU A 1 97 ? -29.206 -8.506 5.191 1.00 94.69 97 GLU A O 1
ATOM 812 N N . GLY A 1 98 ? -28.429 -6.405 5.149 1.00 91.25 98 GLY A N 1
ATOM 813 C CA . GLY A 1 98 ? -28.642 -6.117 6.569 1.00 91.25 98 GLY A CA 1
ATOM 814 C C . GLY A 1 98 ? -27.421 -6.350 7.462 1.00 91.25 98 GLY A C 1
ATOM 815 O O . GLY A 1 98 ? -27.544 -6.283 8.686 1.00 91.25 98 GLY A O 1
ATOM 816 N N . TYR A 1 99 ? -26.237 -6.601 6.893 1.00 90.81 99 TYR A N 1
ATOM 817 C CA . TYR A 1 99 ? -25.005 -6.669 7.679 1.00 90.81 99 TYR A CA 1
ATOM 818 C C . TYR A 1 99 ? -24.581 -5.269 8.144 1.00 90.81 99 TYR A C 1
ATOM 820 O O . TYR A 1 99 ? -24.412 -4.353 7.339 1.00 90.81 99 TYR A O 1
ATOM 828 N N . ALA A 1 100 ? -24.351 -5.112 9.450 1.00 86.44 100 ALA A N 1
ATOM 829 C CA . ALA A 1 100 ? -23.833 -3.870 10.016 1.00 86.44 100 ALA A CA 1
ATOM 830 C C . ALA A 1 100 ? -22.357 -3.680 9.626 1.00 86.44 100 ALA A C 1
ATOM 832 O O . ALA A 1 100 ? -21.473 -4.387 10.117 1.00 86.44 100 ALA A O 1
ATOM 833 N N . LEU A 1 101 ? -22.090 -2.716 8.746 1.00 87.81 101 LEU A N 1
ATOM 834 C CA . LEU A 1 101 ? -20.737 -2.259 8.445 1.00 87.81 101 LEU A CA 1
ATOM 835 C C . LEU A 1 101 ? -20.369 -1.146 9.421 1.00 87.81 101 LEU A C 1
ATOM 837 O O . LEU A 1 101 ? -21.100 -0.173 9.539 1.00 87.81 101 LEU A O 1
ATOM 841 N N . ASN A 1 102 ? -19.230 -1.275 10.097 1.00 87.62 102 ASN A N 1
ATOM 842 C CA . ASN A 1 102 ? -18.694 -0.221 10.950 1.00 87.62 102 ASN A CA 1
ATOM 843 C C . ASN A 1 102 ? -17.363 0.303 10.393 1.00 87.62 102 ASN A C 1
ATOM 845 O O . ASN A 1 102 ? -16.663 -0.370 9.631 1.00 87.62 102 ASN A O 1
ATOM 849 N N . GLU A 1 103 ? -16.990 1.515 10.797 1.00 86.81 103 GLU A N 1
ATOM 850 C CA . GLU A 1 103 ? -15.751 2.153 10.340 1.00 86.81 103 GLU A CA 1
ATOM 851 C C . GLU A 1 103 ? -14.505 1.331 10.719 1.00 86.81 103 GLU A C 1
ATOM 853 O O . GLU A 1 103 ? -13.555 1.221 9.946 1.00 86.81 103 GLU A O 1
ATOM 858 N N . GLN A 1 104 ? -14.524 0.678 11.885 1.00 86.75 104 GLN A N 1
ATOM 859 C CA . GLN A 1 104 ? -13.420 -0.164 12.355 1.00 86.75 104 GLN A CA 1
ATOM 860 C C . GLN A 1 104 ? -13.155 -1.361 11.430 1.00 86.75 104 GLN A C 1
ATOM 862 O O . GLN A 1 104 ? -11.996 -1.686 11.169 1.00 86.75 104 GLN A O 1
ATOM 867 N N . LEU A 1 105 ? -14.206 -1.993 10.904 1.00 86.56 105 LEU A N 1
ATOM 868 C CA . LEU A 1 105 ? -14.110 -3.094 9.951 1.00 86.56 105 LEU A CA 1
ATOM 869 C C . LEU A 1 105 ? -13.518 -2.606 8.632 1.00 86.56 105 LEU A C 1
ATOM 871 O O . LEU A 1 105 ? -12.597 -3.235 8.111 1.00 86.56 105 LEU A O 1
ATOM 875 N N . LEU A 1 106 ? -14.004 -1.472 8.120 1.00 87.81 106 LEU A N 1
ATOM 876 C CA . LEU A 1 106 ? -13.489 -0.881 6.885 1.00 87.81 106 LEU A CA 1
ATOM 877 C C . LEU A 1 106 ? -12.009 -0.504 7.016 1.00 87.81 106 LEU A C 1
ATOM 879 O O . LEU A 1 106 ? -11.223 -0.793 6.115 1.00 87.81 106 LEU A O 1
ATOM 883 N N . ASN A 1 107 ? -11.604 0.032 8.168 1.00 86.25 107 ASN A N 1
ATOM 884 C CA . ASN A 1 107 ? -10.209 0.358 8.470 1.00 86.25 107 ASN A CA 1
ATOM 885 C C . ASN A 1 107 ? -9.289 -0.876 8.504 1.00 86.25 107 ASN A C 1
ATOM 887 O O . ASN A 1 107 ? -8.082 -0.749 8.298 1.00 86.25 107 ASN A O 1
ATOM 891 N N . GLY A 1 108 ? -9.838 -2.073 8.733 1.00 85.94 108 GLY A N 1
ATOM 892 C CA . GLY A 1 108 ? -9.101 -3.338 8.677 1.00 85.94 108 GLY A CA 1
ATOM 893 C C . GLY A 1 108 ? -8.911 -3.903 7.264 1.00 85.94 108 GLY A C 1
ATOM 894 O O . GLY A 1 108 ? -8.161 -4.866 7.079 1.00 85.94 108 GLY A O 1
ATOM 895 N N . LEU A 1 109 ? -9.576 -3.343 6.251 1.00 89.44 109 LEU A N 1
ATOM 896 C CA . LEU A 1 109 ? -9.530 -3.851 4.884 1.00 89.44 109 LEU A CA 1
ATOM 897 C C . LEU A 1 109 ? -8.447 -3.149 4.061 1.00 89.44 109 LEU A C 1
ATOM 899 O O . LEU A 1 109 ? -8.532 -1.968 3.743 1.00 89.44 109 LEU A O 1
ATOM 903 N N . ALA A 1 110 ? -7.443 -3.917 3.636 1.00 90.69 110 ALA A N 1
ATOM 904 C CA . ALA A 1 110 ? -6.451 -3.456 2.670 1.00 90.69 110 ALA A CA 1
ATOM 905 C C . ALA A 1 110 ? -6.842 -3.859 1.233 1.00 90.69 110 ALA A C 1
ATOM 907 O O . ALA A 1 110 ? -7.228 -5.015 1.012 1.00 90.69 110 ALA A O 1
ATOM 908 N N . PRO A 1 111 ? -6.656 -2.974 0.234 1.00 92.69 111 PRO A N 1
ATOM 909 C CA . PRO A 1 111 ? -6.942 -3.267 -1.171 1.00 92.69 111 PRO A CA 1
ATOM 910 C C . PRO A 1 111 ? -5.840 -4.093 -1.859 1.00 92.69 111 PRO A C 1
ATOM 912 O O . PRO A 1 111 ? -5.863 -4.274 -3.071 1.00 92.69 111 PRO A O 1
ATOM 915 N N . TYR A 1 112 ? -4.866 -4.620 -1.114 1.00 94.38 112 TYR A N 1
ATOM 916 C CA . TYR A 1 112 ? -3.714 -5.374 -1.631 1.00 94.38 112 TYR A CA 1
ATOM 917 C C . TYR A 1 112 ? -3.996 -6.883 -1.774 1.00 94.38 112 TYR A C 1
ATOM 919 O O . TYR A 1 112 ? -3.129 -7.727 -1.533 1.00 94.38 112 TYR A O 1
ATOM 927 N N . ARG A 1 113 ? -5.242 -7.247 -2.105 1.00 91.56 113 ARG A N 1
ATOM 928 C CA . ARG A 1 113 ? -5.685 -8.643 -2.244 1.00 91.56 113 ARG A CA 1
ATOM 929 C C . ARG A 1 113 ? -5.164 -9.232 -3.561 1.00 91.56 113 ARG A C 1
ATOM 931 O O . ARG A 1 113 ? -5.249 -8.584 -4.599 1.00 91.56 113 ARG A O 1
ATOM 938 N N . LYS A 1 114 ? -4.609 -10.447 -3.488 1.00 92.94 114 LYS A N 1
ATOM 939 C CA . LYS A 1 114 ? -3.861 -11.101 -4.583 1.00 92.94 114 LYS A CA 1
ATOM 940 C C . LYS A 1 114 ? -4.549 -12.349 -5.147 1.00 92.94 114 LYS A C 1
ATOM 942 O O . LYS A 1 114 ? -4.377 -12.659 -6.316 1.00 92.94 114 LYS A O 1
ATOM 947 N N . HIS A 1 115 ? -5.319 -13.064 -4.325 1.00 90.31 115 HIS A N 1
ATOM 948 C CA . HIS A 1 115 ? -5.801 -14.416 -4.642 1.00 90.31 115 HIS A CA 1
ATOM 949 C C . HIS A 1 115 ? -6.738 -14.505 -5.851 1.00 90.31 115 HIS A C 1
ATOM 951 O O . HIS A 1 115 ? -6.749 -15.529 -6.521 1.00 90.31 115 HIS A O 1
ATOM 957 N N . HIS A 1 116 ? -7.516 -13.461 -6.130 1.00 89.12 116 HIS A N 1
ATOM 958 C CA . HIS A 1 116 ? -8.472 -13.430 -7.241 1.00 89.12 116 HIS A CA 1
ATOM 959 C C . HIS A 1 116 ? -7.863 -12.930 -8.556 1.00 89.12 116 HIS A C 1
ATOM 961 O O . HIS A 1 116 ? -8.552 -12.893 -9.571 1.00 89.12 116 HIS A O 1
ATOM 967 N N . ILE A 1 117 ? -6.595 -12.513 -8.548 1.00 90.12 117 ILE A N 1
ATOM 968 C CA . ILE A 1 117 ? -5.927 -11.958 -9.723 1.00 90.12 117 ILE A CA 1
ATOM 969 C C . ILE A 1 117 ? -5.146 -13.069 -10.402 1.00 90.12 117 ILE A C 1
ATOM 971 O O . ILE A 1 117 ? -4.190 -13.609 -9.838 1.00 90.12 117 ILE A O 1
ATOM 975 N N . ASN A 1 118 ? -5.509 -13.358 -11.650 1.00 88.25 118 ASN A N 1
ATOM 976 C CA . ASN A 1 118 ? -4.660 -14.175 -12.493 1.00 88.25 118 ASN A CA 1
ATOM 977 C C . ASN A 1 118 ? -3.426 -13.359 -12.899 1.00 88.25 118 ASN A C 1
ATOM 979 O O . ASN A 1 118 ? -3.544 -12.428 -13.687 1.00 88.25 118 ASN A O 1
ATOM 983 N N . ARG A 1 119 ? -2.263 -13.666 -12.316 1.00 84.50 119 ARG A N 1
ATOM 984 C CA . ARG A 1 119 ? -0.992 -12.984 -12.624 1.00 84.50 119 ARG A CA 1
ATOM 985 C C . ARG A 1 119 ? -0.257 -13.623 -13.806 1.00 84.50 119 ARG A C 1
ATOM 987 O O . ARG A 1 119 ? 0.488 -12.938 -14.506 1.00 84.50 119 ARG A O 1
ATOM 994 N N . PHE A 1 120 ? -0.439 -14.925 -14.020 1.00 84.50 120 PHE A N 1
ATOM 995 C CA . PHE A 1 120 ? 0.289 -15.708 -15.017 1.00 84.50 120 PHE A CA 1
ATOM 996 C C . PHE A 1 120 ? -0.661 -16.598 -15.812 1.00 84.50 120 PHE A C 1
ATOM 998 O O . PHE A 1 120 ? -1.599 -17.151 -15.256 1.00 84.50 120 PHE A O 1
ATOM 1005 N N . GLY A 1 121 ? -0.370 -16.806 -17.093 1.00 83.31 121 GLY A N 1
ATOM 1006 C CA . GLY A 1 121 ? -1.167 -17.668 -17.963 1.00 83.31 121 GLY A CA 1
ATOM 1007 C C . GLY A 1 121 ? -2.004 -16.869 -18.951 1.00 83.31 121 GLY A C 1
ATOM 1008 O O . GLY A 1 121 ? -1.594 -15.797 -19.397 1.00 83.31 121 GLY A O 1
ATOM 1009 N N . GLU A 1 122 ? -3.150 -17.426 -19.325 1.00 84.69 122 GLU A N 1
ATOM 1010 C CA . GLU A 1 122 ? -3.976 -16.896 -20.405 1.00 84.69 122 GLU A CA 1
ATOM 1011 C C . GLU A 1 122 ? -4.985 -15.859 -19.905 1.00 84.69 122 GLU A C 1
ATOM 1013 O O . GLU A 1 122 ? -5.596 -16.000 -18.842 1.00 84.69 122 GLU A O 1
ATOM 1018 N N . TYR A 1 123 ? -5.161 -14.814 -20.711 1.00 84.56 123 TYR A N 1
ATOM 1019 C CA . TYR A 1 123 ? -6.144 -13.758 -20.504 1.00 84.56 123 TYR A CA 1
ATOM 1020 C C . TYR A 1 123 ? -7.134 -13.808 -21.669 1.00 84.56 123 TYR A C 1
ATOM 1022 O O . TYR A 1 123 ? -6.913 -13.129 -22.674 1.00 84.56 123 TYR A O 1
ATOM 1030 N N . PRO A 1 124 ? -8.187 -14.640 -21.588 1.00 85.44 124 PRO A N 1
ATOM 1031 C CA . PRO A 1 124 ? -9.215 -14.653 -22.615 1.00 85.44 124 PRO A CA 1
ATOM 1032 C C . PRO A 1 124 ? -9.904 -13.286 -22.624 1.00 85.44 124 PRO A C 1
ATOM 1034 O O . PRO A 1 124 ? -10.484 -12.857 -21.625 1.00 85.44 124 PRO A O 1
ATOM 1037 N N . LEU A 1 125 ? -9.782 -12.578 -23.744 1.00 85.50 125 LEU A N 1
ATOM 1038 C CA . LEU A 1 125 ? -10.430 -11.292 -23.951 1.00 85.50 125 LEU A CA 1
ATOM 1039 C C . LEU A 1 125 ? -11.797 -11.546 -24.574 1.00 85.50 125 LEU A C 1
ATOM 1041 O O . LEU A 1 125 ? -11.891 -11.950 -25.730 1.00 85.50 125 LEU A O 1
ATOM 1045 N N . ASP A 1 126 ? -12.839 -11.307 -23.791 1.00 88.81 126 ASP A N 1
ATOM 1046 C CA . ASP A 1 126 ? -14.204 -11.227 -24.288 1.00 88.81 126 ASP A CA 1
ATOM 1047 C C . ASP A 1 126 ? -14.499 -9.763 -24.635 1.00 88.81 126 ASP A C 1
ATOM 1049 O O . ASP A 1 126 ? -14.608 -8.919 -23.743 1.00 88.81 126 ASP A O 1
ATOM 1053 N N . LEU A 1 127 ? -14.536 -9.458 -25.933 1.00 88.81 127 LEU A N 1
ATOM 1054 C CA . LEU A 1 127 ? -14.777 -8.105 -26.441 1.00 88.81 127 LEU A CA 1
ATOM 1055 C C . LEU A 1 127 ? -16.261 -7.720 -26.408 1.00 88.81 127 LEU A C 1
ATOM 1057 O O . LEU A 1 127 ? -16.565 -6.530 -26.460 1.00 88.81 127 LEU A O 1
ATOM 1061 N N . ASP A 1 128 ? -17.156 -8.702 -26.291 1.00 93.06 128 ASP A N 1
ATOM 1062 C CA . ASP A 1 128 ? -18.602 -8.487 -26.216 1.00 93.06 128 ASP A CA 1
ATOM 1063 C C . ASP A 1 128 ? -19.068 -8.281 -24.766 1.00 93.06 128 ASP A C 1
ATOM 1065 O O . ASP A 1 128 ? -20.203 -7.872 -24.511 1.00 93.06 128 ASP A O 1
ATOM 1069 N N . ARG A 1 129 ? -18.186 -8.528 -23.789 1.00 88.56 129 ARG A N 1
ATOM 1070 C CA . ARG A 1 129 ? -18.465 -8.308 -22.372 1.00 88.56 129 ARG A CA 1
ATOM 1071 C C . ARG A 1 129 ? -18.686 -6.826 -22.081 1.00 88.56 129 ARG A C 1
ATOM 1073 O O . ARG A 1 129 ? -17.746 -6.029 -22.064 1.00 88.56 129 ARG A O 1
ATOM 1080 N N . GLU A 1 130 ? -19.913 -6.480 -21.708 1.00 86.00 130 GLU A N 1
ATOM 1081 C CA . GLU A 1 130 ? -20.214 -5.152 -21.183 1.00 86.00 130 GLU A CA 1
ATOM 1082 C C . GLU A 1 130 ? -19.469 -4.902 -19.862 1.00 86.00 130 GLU A C 1
ATOM 1084 O O . GLU A 1 130 ? -19.529 -5.685 -18.906 1.00 86.00 130 GLU A O 1
ATOM 1089 N N . VAL A 1 131 ? -18.744 -3.785 -19.812 1.00 83.88 131 VAL A N 1
ATOM 1090 C CA . VAL A 1 131 ? -18.067 -3.310 -18.606 1.00 83.88 131 VAL A CA 1
ATOM 1091 C C . VAL A 1 131 ? -18.925 -2.218 -17.990 1.00 83.88 131 VAL A C 1
ATOM 1093 O O . VAL A 1 131 ? -19.049 -1.126 -18.544 1.00 83.88 131 VAL A O 1
ATOM 1096 N N . GLU A 1 132 ? -19.505 -2.506 -16.827 1.00 84.38 132 GLU A N 1
ATOM 1097 C CA . GLU A 1 132 ? -20.228 -1.496 -16.059 1.00 84.38 132 GLU A CA 1
ATOM 1098 C C . GLU A 1 132 ? -19.303 -0.309 -15.727 1.00 84.38 132 GLU A C 1
ATOM 1100 O O . GLU A 1 132 ? -18.160 -0.514 -15.295 1.00 84.38 132 GLU A O 1
ATOM 1105 N N . PRO A 1 133 ? -19.774 0.941 -15.884 1.00 86.25 133 PRO A N 1
ATOM 11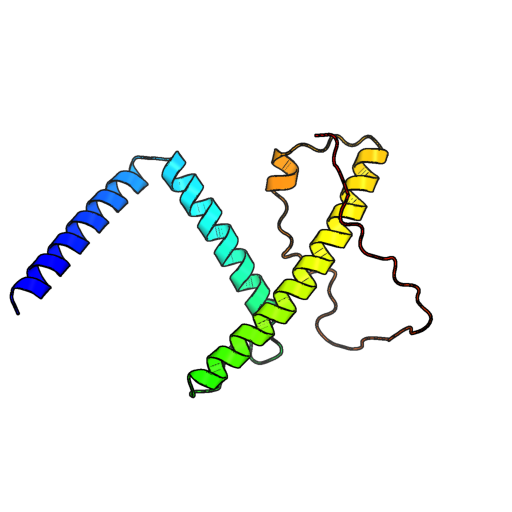06 C CA . PRO A 1 133 ? -18.990 2.104 -15.506 1.00 86.25 133 PRO A CA 1
ATOM 1107 C C . PRO A 1 133 ? -18.738 2.114 -13.994 1.00 86.25 133 PRO A C 1
ATOM 1109 O O . PRO A 1 133 ? -19.603 1.764 -13.187 1.00 86.25 133 PRO A O 1
ATOM 1112 N N . MET A 1 134 ? -17.548 2.563 -13.589 1.00 85.88 134 MET A N 1
ATOM 1113 C CA . MET A 1 134 ? -17.231 2.710 -12.170 1.00 85.88 134 MET A CA 1
ATOM 1114 C C . MET A 1 134 ? -18.127 3.769 -11.522 1.00 85.88 134 MET A C 1
ATOM 1116 O O . MET A 1 134 ? -18.153 4.926 -11.941 1.00 85.88 134 MET A O 1
ATOM 1120 N N . ASN A 1 135 ? -18.825 3.379 -10.454 1.00 85.38 135 ASN A N 1
ATOM 1121 C CA . ASN A 1 135 ? -19.576 4.305 -9.617 1.00 85.38 135 ASN A CA 1
ATOM 1122 C C . ASN A 1 135 ? -18.663 4.901 -8.535 1.00 85.38 135 ASN A C 1
ATOM 1124 O O . ASN A 1 135 ? -18.209 4.190 -7.639 1.00 85.38 135 ASN A O 1
ATOM 1128 N N . TYR A 1 136 ? -18.425 6.210 -8.610 1.00 85.00 136 TYR A N 1
ATOM 1129 C CA . TYR A 1 136 ? -17.616 6.957 -7.641 1.00 85.00 136 TYR A CA 1
ATOM 1130 C C . TYR A 1 136 ? -18.427 7.525 -6.466 1.00 85.00 136 TYR A C 1
ATOM 1132 O O . TYR A 1 136 ? -17.842 8.009 -5.503 1.00 85.00 136 TYR A O 1
ATOM 1140 N N . ASN A 1 137 ? -19.758 7.443 -6.520 1.00 86.00 137 ASN A N 1
ATOM 1141 C CA . ASN A 1 137 ? -20.675 8.055 -5.555 1.00 86.00 137 ASN A CA 1
ATOM 1142 C C . ASN A 1 137 ? -21.274 7.027 -4.580 1.00 86.00 137 ASN A C 1
ATOM 1144 O O . ASN A 1 137 ? -22.412 7.176 -4.138 1.00 86.00 137 ASN A O 1
ATOM 1148 N N . VAL A 1 138 ? -20.547 5.951 -4.269 1.00 83.62 138 VAL A N 1
ATOM 1149 C CA . VAL A 1 138 ? -21.027 4.940 -3.318 1.00 83.62 138 VAL A CA 1
ATOM 1150 C C . VAL A 1 138 ? -20.891 5.472 -1.893 1.00 83.62 138 VAL A C 1
ATOM 1152 O O . VAL A 1 138 ? -19.782 5.738 -1.434 1.00 83.62 138 VAL A O 1
ATOM 1155 N N . SER A 1 139 ? -22.016 5.596 -1.189 1.00 83.62 139 SER A N 1
ATOM 1156 C CA . SER A 1 139 ? -22.064 5.918 0.238 1.00 83.62 139 SER A CA 1
ATOM 1157 C C . SER A 1 139 ? -22.384 4.679 1.074 1.00 83.62 139 SER A C 1
ATOM 1159 O O . SER A 1 139 ? -23.162 3.809 0.664 1.00 83.62 139 SER A O 1
ATOM 1161 N N . PHE A 1 140 ? -21.793 4.616 2.264 1.00 84.06 140 PHE A N 1
ATOM 1162 C CA . PHE A 1 140 ? -22.100 3.622 3.285 1.00 84.06 140 PHE A CA 1
ATOM 1163 C C . PHE A 1 140 ? -22.835 4.298 4.437 1.00 84.06 140 PHE A C 1
ATOM 1165 O O . PHE A 1 140 ? -22.412 5.358 4.893 1.00 84.06 140 PHE A O 1
ATOM 1172 N N . ASP A 1 141 ? 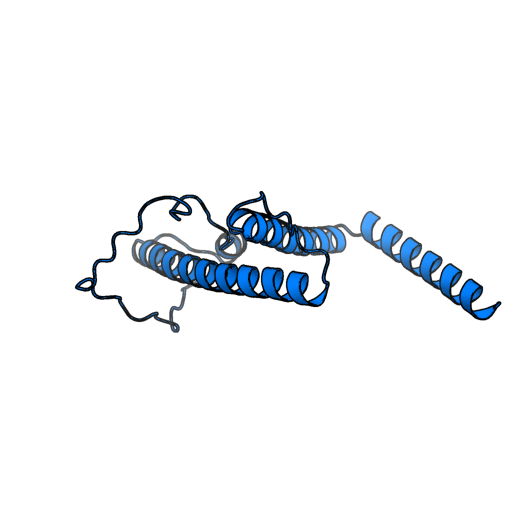-23.903 3.666 4.910 1.00 81.94 141 ASP A N 1
ATOM 1173 C CA . ASP A 1 141 ? -24.587 4.056 6.143 1.00 81.94 141 ASP A CA 1
ATOM 1174 C C . ASP A 1 141 ? -23.830 3.431 7.332 1.00 81.94 141 ASP A C 1
ATOM 1176 O O . ASP A 1 141 ? -24.000 2.243 7.615 1.00 81.94 141 ASP A O 1
ATOM 1180 N N . LEU A 1 142 ? -22.893 4.190 7.914 1.00 77.62 142 LEU A N 1
ATOM 1181 C CA . LEU A 1 142 ? -21.980 3.748 8.982 1.00 77.62 142 LEU A CA 1
ATOM 1182 C C . LEU A 1 142 ? -22.508 4.065 10.384 1.00 77.62 142 LEU A C 1
ATOM 1184 O O . LEU A 1 142 ? -23.108 5.151 10.552 1.00 77.62 142 LEU A O 1
#

Secondary structure (DSSP, 8-state):
-HHHHHHHHHHHHHHHHHHHHHHH-HHHHHHHHHHHHHHHHHHHHHHHHS-SGGG------HHHHHHHHHHHHHHHHHHHHHHHHHHHHHHHHHHHTT----HHHHHT--S---TT---SS-----SS---PPP-S------

pLDDT: mean 90.36, std 5.82, range [68.31, 97.62]

Mean predicted aligned error: 6.56 Å

Sequence (142 aa):
NKLYYAFRELGRVNRTLFLLKYINDVELRKTIHAATNKSEAFNDFVQWLFFGGDGIIAENIRHEQRKVIKYNHLVANMVILHNVHQMTKVLKAMQNEGYALNEQLLNGLAPYRKHHINRFGEYPLDLDREVEPMNYNVSFDL

Radius of gyration: 22.01 Å; Cα contacts (8 Å, |Δi|>4): 48; chains: 1; bounding box: 64×40×53 Å

Solvent-accessible surface area (backbone atoms only — not comparable to full-atom values): 8760 Å² total; per-residue (Å²): 117,72,67,60,54,52,54,53,53,51,52,48,55,54,50,51,55,48,50,53,48,47,74,73,32,66,67,60,38,53,53,49,49,53,56,46,51,54,53,50,52,48,49,56,40,44,40,67,65,37,82,65,69,88,52,58,77,88,62,85,49,69,70,58,47,51,48,56,51,52,54,46,50,53,53,45,51,53,52,34,51,52,39,45,52,54,48,53,53,53,52,52,52,43,43,75,75,66,49,88,59,49,69,72,61,56,74,70,61,70,51,71,76,58,90,90,57,85,86,76,83,87,78,89,79,66,86,83,61,84,76,81,78,87,78,88,82,79,82,78,89,104

Foldseek 3Di:
DVVVVVVVVVVVVVVVVVVVCCVVDPVNVVVVVLVVVLVVLLVVLLQVLQDDDSNDDPDPDPVVVVVSSVVSVVVSVVQLVVLVQVVLVVVVVCVVVVDDDDPVVVSPDDSSDDPPDDSDDDDDDDPVDDDDDRDPPRDDPD